Protein AF-A0A2P2DH91-F1 (afdb_monomer)

Sequence (161 aa):
MYGFAIIGISAGLGSIHFLGINTLDPIYRFFVGLSGCLGVPLLGLAFFHFSFRSISEKTFFLLITILFVLYLVFAYLVPLPIYSTVVGGIAMLIVLVSSIIRFPKHNQAAMMGIVGVVLFILAGLVIGTKGTSGPFLNVDIFHVLLAIANYCLGEGIRKLS

pLDDT: mean 92.26, std 5.79, range [67.0, 97.62]

Mean predicted aligned error: 3.88 Å

Organism: NCBI:txid1917822

Structure (mmCIF, N/CA/C/O backbone):
data_AF-A0A2P2DH91-F1
#
_entry.id   AF-A0A2P2DH91-F1
#
loop_
_atom_site.group_PDB
_atom_site.id
_atom_site.type_symbol
_atom_site.label_atom_id
_atom_site.label_alt_id
_atom_site.label_comp_id
_atom_site.label_asym_id
_atom_site.label_entity_id
_atom_site.label_seq_id
_atom_site.pdbx_PDB_ins_code
_atom_site.Cartn_x
_atom_site.Cartn_y
_atom_site.Cartn_z
_atom_site.occupancy
_atom_site.B_iso_or_equiv
_atom_site.auth_seq_id
_atom_site.auth_comp_id
_atom_site.auth_asym_id
_atom_site.auth_atom_id
_atom_site.pdbx_PDB_model_num
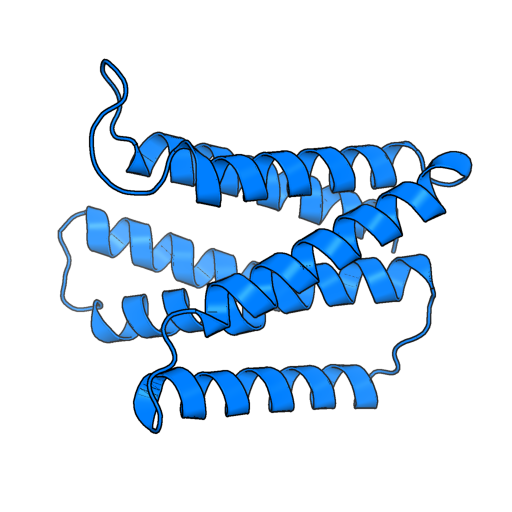ATOM 1 N N . MET A 1 1 ? -3.923 -10.734 4.393 1.00 81.75 1 MET A N 1
ATOM 2 C CA . MET A 1 1 ? -2.770 -11.506 3.873 1.00 81.75 1 MET A CA 1
ATOM 3 C C . MET A 1 1 ? -2.571 -11.318 2.368 1.00 81.75 1 MET A C 1
ATOM 5 O O . MET A 1 1 ? -1.461 -10.991 1.981 1.00 81.75 1 MET A O 1
ATOM 9 N N . TYR A 1 2 ? -3.616 -11.430 1.531 1.00 92.31 2 TYR A N 1
ATOM 10 C CA . TYR A 1 2 ? -3.504 -11.289 0.065 1.00 92.31 2 TYR A CA 1
ATOM 11 C C . TYR A 1 2 ? -2.780 -10.019 -0.416 1.00 92.31 2 TYR A C 1
ATOM 13 O O . TYR A 1 2 ? -1.867 -10.124 -1.227 1.00 92.31 2 TYR A O 1
ATOM 21 N N . GLY A 1 3 ? -3.120 -8.839 0.124 1.00 93.25 3 GLY A N 1
ATOM 22 C CA . GLY A 1 3 ? -2.455 -7.584 -0.255 1.00 93.25 3 GLY A CA 1
ATOM 23 C C . GLY A 1 3 ? -0.939 -7.609 -0.020 1.00 93.25 3 GLY A C 1
ATOM 24 O O . GLY A 1 3 ? -0.169 -7.340 -0.937 1.00 93.25 3 GLY A O 1
ATOM 25 N N . PHE A 1 4 ? -0.506 -8.038 1.171 1.00 94.00 4 PHE A N 1
ATOM 26 C CA . PHE A 1 4 ? 0.918 -8.188 1.497 1.00 94.00 4 PHE A CA 1
ATOM 27 C C . PHE A 1 4 ? 1.622 -9.247 0.648 1.00 94.00 4 PHE A C 1
ATOM 29 O O . PHE A 1 4 ? 2.776 -9.048 0.291 1.00 94.00 4 PHE A O 1
ATOM 36 N N . ALA A 1 5 ? 0.948 -10.345 0.297 1.00 96.06 5 ALA A N 1
ATOM 37 C CA . ALA A 1 5 ? 1.533 -11.369 -0.566 1.00 96.06 5 ALA A CA 1
ATOM 38 C C . ALA A 1 5 ? 1.835 -10.813 -1.967 1.00 96.06 5 ALA A C 1
ATOM 40 O O . ALA A 1 5 ? 2.937 -11.000 -2.472 1.00 96.06 5 ALA A O 1
ATOM 41 N N . ILE A 1 6 ? 0.899 -10.065 -2.563 1.00 96.12 6 ILE A N 1
ATOM 42 C CA . ILE A 1 6 ? 1.099 -9.417 -3.870 1.00 96.12 6 ILE A CA 1
ATOM 43 C C . ILE A 1 6 ? 2.266 -8.420 -3.805 1.00 96.12 6 ILE A C 1
ATOM 45 O O . ILE A 1 6 ? 3.147 -8.447 -4.664 1.00 96.12 6 ILE A O 1
ATOM 49 N N . ILE A 1 7 ? 2.297 -7.573 -2.769 1.00 95.44 7 ILE A N 1
ATOM 50 C CA . ILE A 1 7 ? 3.377 -6.599 -2.544 1.00 95.44 7 ILE A CA 1
ATOM 51 C C . ILE A 1 7 ? 4.724 -7.314 -2.368 1.00 95.44 7 ILE A C 1
ATOM 53 O O . ILE A 1 7 ? 5.711 -6.918 -2.982 1.00 95.44 7 ILE A O 1
ATOM 57 N N . GLY A 1 8 ? 4.768 -8.390 -1.580 1.00 95.12 8 GLY A N 1
ATOM 58 C CA . GLY A 1 8 ? 5.977 -9.173 -1.329 1.00 95.12 8 GLY A CA 1
ATOM 59 C C . GLY A 1 8 ? 6.515 -9.865 -2.581 1.00 95.12 8 GLY A C 1
ATOM 60 O O . GLY A 1 8 ? 7.715 -9.801 -2.839 1.00 95.12 8 GLY A O 1
ATOM 61 N N . ILE A 1 9 ? 5.641 -10.456 -3.404 1.00 96.25 9 ILE A N 1
ATOM 62 C CA . ILE A 1 9 ? 6.031 -11.035 -4.700 1.00 96.25 9 ILE A CA 1
ATOM 63 C C . ILE A 1 9 ? 6.591 -9.943 -5.617 1.00 96.25 9 ILE A C 1
ATOM 65 O O . ILE A 1 9 ? 7.657 -10.120 -6.204 1.00 96.25 9 ILE A O 1
ATOM 69 N N . SER A 1 10 ? 5.918 -8.791 -5.699 1.00 94.69 10 SER A N 1
ATOM 70 C CA . SER A 1 10 ? 6.396 -7.647 -6.480 1.00 94.69 10 SER A CA 1
ATOM 71 C C . SER A 1 10 ? 7.767 -7.157 -6.012 1.00 94.69 10 SER A C 1
ATOM 73 O O . SER A 1 10 ? 8.603 -6.830 -6.851 1.00 94.69 10 SER A O 1
ATOM 75 N N . ALA A 1 11 ? 8.005 -7.098 -4.700 1.00 92.56 11 ALA A N 1
ATOM 76 C CA . ALA A 1 11 ? 9.285 -6.688 -4.134 1.00 92.56 11 ALA A CA 1
ATOM 77 C C . ALA A 1 11 ? 10.390 -7.707 -4.447 1.00 92.56 11 ALA A C 1
ATOM 79 O O . ALA A 1 11 ? 11.463 -7.318 -4.896 1.00 92.56 11 ALA A O 1
ATOM 80 N N . GLY A 1 12 ? 10.113 -9.007 -4.296 1.00 94.06 12 GLY A N 1
ATOM 81 C CA . GLY A 1 12 ? 11.063 -10.070 -4.636 1.00 94.06 12 GLY A CA 1
ATOM 82 C C . GLY A 1 12 ? 11.453 -10.065 -6.117 1.00 94.06 12 GLY A C 1
ATOM 83 O O . GLY A 1 12 ? 12.636 -10.136 -6.444 1.00 94.06 12 GLY A O 1
ATOM 84 N N . LEU A 1 13 ? 10.476 -9.903 -7.015 1.00 94.62 13 LEU A N 1
ATOM 85 C CA . LEU A 1 13 ? 10.726 -9.741 -8.451 1.00 94.62 13 LEU A CA 1
ATOM 86 C C . LEU A 1 13 ? 11.498 -8.449 -8.758 1.00 94.62 13 LEU A C 1
ATOM 88 O O . LEU A 1 13 ? 12.370 -8.454 -9.622 1.00 94.62 13 LEU A O 1
ATOM 92 N N . GLY A 1 14 ? 11.221 -7.366 -8.026 1.00 90.44 14 GLY A N 1
ATOM 93 C CA . GLY A 1 14 ? 11.972 -6.114 -8.118 1.00 90.44 14 GLY A CA 1
ATOM 94 C C . GLY A 1 14 ? 13.447 -6.293 -7.773 1.00 90.44 14 GLY A C 1
ATOM 95 O O . GLY A 1 14 ? 14.298 -5.836 -8.529 1.00 90.44 14 GLY A O 1
ATOM 96 N N . SER A 1 15 ? 13.766 -7.025 -6.703 1.00 90.88 15 SER A N 1
ATOM 97 C CA . SER A 1 15 ? 15.156 -7.342 -6.357 1.00 90.88 15 SER A CA 1
ATOM 98 C C . SER A 1 15 ? 15.872 -8.092 -7.485 1.00 90.88 15 SER A C 1
ATOM 100 O O . SER A 1 15 ? 17.011 -7.770 -7.797 1.00 90.88 15 SER A O 1
ATOM 102 N N . ILE A 1 16 ? 15.205 -9.049 -8.142 1.00 92.94 16 ILE A N 1
ATOM 103 C CA . ILE A 1 16 ? 15.772 -9.789 -9.285 1.00 92.94 16 ILE A CA 1
ATOM 104 C C . ILE A 1 16 ? 16.019 -8.856 -10.483 1.00 92.94 16 ILE A C 1
ATOM 106 O O . ILE A 1 16 ? 17.091 -8.906 -11.086 1.00 92.94 16 ILE A O 1
ATOM 110 N N . HIS A 1 17 ? 15.061 -7.976 -10.791 1.00 90.00 17 HIS A N 1
ATOM 111 C CA . HIS A 1 17 ? 15.187 -6.976 -11.853 1.00 90.00 17 HIS A CA 1
ATOM 112 C C . HIS A 1 17 ? 16.377 -6.033 -11.605 1.00 90.00 17 HIS A C 1
ATOM 114 O O . HIS A 1 17 ? 17.226 -5.852 -12.475 1.00 90.00 17 HIS A O 1
ATOM 120 N N . PHE A 1 18 ? 16.501 -5.487 -10.390 1.00 85.81 18 PHE A N 1
ATOM 121 C CA . PHE A 1 18 ? 17.597 -4.578 -10.035 1.00 85.81 18 PHE A CA 1
ATOM 122 C C . PHE A 1 18 ? 18.963 -5.271 -9.891 1.00 85.81 18 PHE A C 1
ATOM 124 O O . PHE A 1 18 ? 19.987 -4.597 -9.964 1.00 85.81 18 PHE A O 1
ATOM 131 N N . LEU A 1 19 ? 19.006 -6.605 -9.774 1.00 88.69 19 LEU A N 1
ATOM 132 C CA . LEU A 1 19 ? 20.235 -7.401 -9.915 1.00 88.69 19 LEU A CA 1
ATOM 133 C C . LEU A 1 19 ? 20.686 -7.570 -11.382 1.00 88.69 19 LEU A C 1
ATOM 135 O O . LEU A 1 19 ? 21.740 -8.152 -11.630 1.00 88.69 19 LEU A O 1
ATOM 139 N N . GLY A 1 20 ? 19.912 -7.077 -12.356 1.00 90.31 20 GLY A N 1
ATOM 140 C CA . GLY A 1 20 ? 20.221 -7.145 -13.788 1.00 90.31 20 GLY A CA 1
ATOM 141 C C . GLY A 1 20 ? 19.687 -8.393 -14.498 1.00 90.31 20 GLY A C 1
ATOM 142 O O . GLY A 1 20 ? 19.983 -8.605 -15.676 1.00 90.31 20 GLY A O 1
ATOM 143 N N . ILE A 1 21 ? 18.891 -9.224 -13.816 1.00 91.81 21 ILE A N 1
ATOM 144 C CA . ILE A 1 21 ? 18.267 -10.414 -14.403 1.00 91.81 21 ILE A CA 1
ATOM 145 C C . ILE A 1 21 ? 16.917 -10.014 -15.010 1.00 91.81 21 ILE A C 1
ATOM 147 O O . ILE A 1 21 ? 15.877 -10.051 -14.355 1.00 91.81 21 ILE A O 1
ATOM 151 N N . ASN A 1 22 ? 16.933 -9.662 -16.295 1.00 92.62 22 ASN A N 1
ATOM 152 C CA . ASN A 1 22 ? 15.765 -9.086 -16.979 1.00 92.62 22 ASN A CA 1
ATOM 153 C C . ASN A 1 22 ? 14.825 -10.124 -17.626 1.00 92.62 22 ASN A C 1
ATOM 155 O O . ASN A 1 22 ? 13.846 -9.767 -18.279 1.00 92.62 22 ASN A O 1
ATOM 159 N N . THR A 1 23 ? 15.092 -11.427 -17.472 1.00 94.44 23 THR A N 1
ATOM 160 C CA . THR A 1 23 ? 14.254 -12.497 -18.054 1.00 94.44 23 THR A CA 1
ATOM 161 C C . THR A 1 23 ? 12.838 -12.528 -17.478 1.00 94.44 23 THR A C 1
ATOM 163 O O . THR A 1 23 ? 11.915 -12.996 -18.141 1.00 94.44 23 THR A O 1
ATOM 166 N N . LEU A 1 24 ? 12.650 -12.011 -16.259 1.00 93.75 24 LEU A N 1
ATOM 167 C CA . LEU A 1 24 ? 11.364 -11.969 -15.560 1.00 93.75 24 LEU A CA 1
ATOM 168 C C . LEU A 1 24 ? 10.667 -10.603 -15.652 1.00 93.75 24 LEU A C 1
ATOM 170 O O . LEU A 1 24 ? 9.625 -10.422 -15.025 1.00 93.75 24 LEU A O 1
ATOM 174 N N . ASP A 1 25 ? 11.181 -9.658 -16.444 1.00 92.94 25 ASP A N 1
ATOM 175 C CA . ASP A 1 25 ? 10.645 -8.294 -16.565 1.00 92.94 25 ASP A CA 1
ATOM 176 C C . ASP A 1 25 ? 9.135 -8.216 -16.845 1.00 92.94 25 ASP A C 1
ATOM 178 O O . ASP A 1 25 ? 8.458 -7.415 -16.193 1.00 92.94 25 ASP A O 1
ATOM 182 N N . PRO A 1 26 ? 8.556 -9.023 -17.758 1.00 94.56 26 PRO A N 1
ATOM 183 C CA . PRO A 1 26 ? 7.112 -8.999 -17.990 1.00 94.56 26 PRO A CA 1
ATOM 184 C C . PRO A 1 26 ? 6.312 -9.369 -16.735 1.00 94.56 26 PRO A C 1
ATOM 186 O O . PRO A 1 26 ? 5.310 -8.728 -16.417 1.00 94.56 26 PRO A O 1
ATOM 189 N N . ILE A 1 27 ? 6.789 -10.370 -15.989 1.00 95.38 27 ILE A N 1
ATOM 190 C CA . ILE A 1 27 ? 6.159 -10.851 -14.755 1.00 95.38 27 ILE A CA 1
ATOM 191 C C . ILE A 1 27 ? 6.336 -9.808 -13.649 1.00 95.38 27 ILE A C 1
ATOM 193 O O . ILE A 1 27 ? 5.376 -9.458 -12.966 1.00 95.38 27 ILE A O 1
ATOM 197 N N . TYR A 1 28 ? 7.540 -9.252 -13.512 1.00 94.06 28 TYR A N 1
ATOM 198 C CA . TYR A 1 28 ? 7.838 -8.156 -12.596 1.00 94.06 28 TYR A CA 1
ATOM 199 C C . TYR A 1 28 ? 6.899 -6.964 -12.821 1.00 94.06 28 TYR A C 1
ATOM 201 O O . TYR A 1 28 ? 6.225 -6.533 -11.887 1.00 94.06 28 TYR A O 1
ATOM 209 N N . ARG A 1 29 ? 6.778 -6.470 -14.060 1.00 92.81 29 ARG A N 1
ATOM 210 C CA . ARG A 1 29 ? 5.916 -5.324 -14.399 1.00 92.81 29 ARG A CA 1
ATOM 211 C C . ARG A 1 29 ? 4.440 -5.603 -14.126 1.00 92.81 29 ARG A C 1
ATOM 213 O O . ARG A 1 29 ? 3.740 -4.713 -13.641 1.00 92.81 29 ARG A O 1
ATOM 220 N N . PHE A 1 30 ? 3.982 -6.828 -14.384 1.00 94.88 30 PHE A N 1
ATOM 221 C CA . PHE A 1 30 ? 2.635 -7.260 -14.018 1.00 94.88 30 PHE A CA 1
ATOM 222 C C . PHE A 1 30 ? 2.416 -7.170 -12.502 1.00 94.88 30 PHE A C 1
ATOM 224 O O . PHE A 1 30 ? 1.474 -6.521 -12.053 1.00 94.88 30 PHE A O 1
ATOM 231 N N . PHE A 1 31 ? 3.316 -7.739 -11.695 1.00 96.06 31 PHE A N 1
ATOM 232 C CA . PHE A 1 31 ? 3.188 -7.710 -10.235 1.00 96.06 31 PHE A CA 1
ATOM 233 C C . PHE A 1 31 ? 3.365 -6.316 -9.629 1.00 96.06 31 PHE A C 1
ATOM 235 O O . PHE A 1 31 ? 2.699 -6.014 -8.642 1.00 96.06 31 PHE A O 1
ATOM 242 N N . VAL A 1 32 ? 4.174 -5.442 -10.231 1.00 93.25 32 VAL A N 1
ATOM 243 C CA . VAL A 1 32 ? 4.255 -4.025 -9.840 1.00 93.25 32 VAL A CA 1
ATOM 244 C C . VAL A 1 32 ? 2.907 -3.335 -10.041 1.00 93.25 32 VAL A C 1
ATOM 246 O O . VAL A 1 32 ? 2.402 -2.683 -9.124 1.00 93.25 32 VAL A O 1
ATOM 249 N N . GLY A 1 33 ? 2.288 -3.518 -11.211 1.00 93.75 33 GLY A N 1
ATOM 250 C CA . GLY A 1 33 ? 0.956 -2.984 -11.496 1.00 93.75 33 GLY A CA 1
ATOM 251 C C . GLY A 1 33 ? -0.109 -3.552 -10.556 1.00 93.75 33 GLY A C 1
ATOM 252 O O . GLY A 1 33 ? -0.881 -2.796 -9.965 1.00 93.75 33 GLY A O 1
ATOM 253 N N . LEU A 1 34 ? -0.095 -4.870 -10.350 1.00 95.88 34 LEU A N 1
ATOM 254 C CA . LEU A 1 34 ? -1.011 -5.576 -9.457 1.00 95.88 34 LEU A CA 1
ATOM 255 C C . LEU A 1 34 ? -0.847 -5.132 -7.994 1.00 95.88 34 LEU A C 1
ATOM 257 O O . LEU A 1 34 ? -1.831 -4.932 -7.288 1.00 95.88 34 LEU A O 1
ATOM 261 N N . SER A 1 35 ? 0.384 -4.923 -7.532 1.00 95.62 35 SER A N 1
ATOM 262 C CA . SER A 1 35 ? 0.687 -4.407 -6.195 1.00 95.62 35 SER A CA 1
ATOM 263 C C . SER A 1 35 ? 0.095 -3.012 -5.988 1.00 95.62 35 SER A C 1
ATOM 265 O O . SER A 1 35 ? -0.632 -2.790 -5.018 1.00 95.62 35 SER A O 1
ATOM 267 N N . GLY A 1 36 ? 0.307 -2.097 -6.940 1.00 93.50 36 GLY A N 1
ATOM 268 C CA . GLY A 1 36 ? -0.232 -0.737 -6.865 1.00 93.50 36 GLY A CA 1
ATOM 269 C C . GLY A 1 36 ? -1.759 -0.663 -6.987 1.00 93.50 36 GLY A C 1
ATOM 270 O O . GLY A 1 36 ? -2.389 0.121 -6.283 1.00 93.50 36 GLY A O 1
ATOM 271 N N . CYS A 1 37 ? -2.363 -1.483 -7.850 1.00 95.56 37 CYS A N 1
ATOM 272 C CA . CYS A 1 37 ? -3.794 -1.394 -8.171 1.00 95.56 37 CYS A CA 1
ATOM 273 C C . CYS A 1 37 ? -4.690 -2.311 -7.330 1.00 95.56 37 CYS A C 1
ATOM 275 O O . CYS A 1 37 ? -5.893 -2.080 -7.245 1.00 95.56 37 CYS A O 1
ATOM 277 N N . LEU A 1 38 ? -4.126 -3.356 -6.723 1.00 96.38 38 LEU A N 1
ATOM 278 C CA . LEU A 1 38 ? -4.866 -4.340 -5.934 1.00 96.38 38 LEU A CA 1
ATOM 279 C C . LEU A 1 38 ? -4.236 -4.539 -4.553 1.00 96.38 38 LEU A C 1
ATOM 281 O O . LEU A 1 38 ? -4.938 -4.458 -3.549 1.00 96.38 38 LEU A O 1
ATOM 285 N N . GLY A 1 39 ? -2.918 -4.743 -4.478 1.00 96.62 39 GLY A N 1
ATOM 286 C CA . GLY A 1 39 ? -2.210 -4.980 -3.216 1.00 96.62 39 GLY A CA 1
ATOM 287 C C . GLY A 1 39 ? -2.443 -3.875 -2.182 1.00 96.62 39 GLY A C 1
ATOM 288 O O . GLY A 1 39 ? -2.912 -4.147 -1.075 1.00 96.62 39 GLY A O 1
ATOM 289 N N . VAL A 1 40 ? -2.183 -2.626 -2.571 1.00 95.94 40 VAL A N 1
ATOM 290 C CA . VAL A 1 40 ? -2.334 -1.440 -1.718 1.00 95.94 40 VAL A CA 1
ATOM 291 C C . VAL A 1 40 ? -3.803 -1.165 -1.348 1.00 95.94 40 VAL A C 1
ATOM 293 O O . VAL A 1 40 ? -4.087 -1.038 -0.152 1.00 95.94 40 VAL A O 1
ATOM 296 N N . PRO A 1 41 ? -4.772 -1.150 -2.288 1.00 97.12 41 PRO A N 1
ATOM 297 C CA . PRO A 1 41 ? -6.195 -1.062 -1.949 1.00 97.12 41 PRO A CA 1
ATOM 298 C C . PRO A 1 41 ? -6.692 -2.118 -0.964 1.00 97.12 41 PRO A C 1
ATOM 300 O O . PRO A 1 41 ? -7.491 -1.798 -0.083 1.00 97.12 41 PRO A O 1
ATOM 303 N N . LEU A 1 42 ? -6.187 -3.353 -1.039 1.00 97.06 42 LEU A N 1
ATOM 304 C CA . LEU A 1 42 ? -6.548 -4.396 -0.078 1.00 97.06 42 LEU A CA 1
ATOM 305 C C . LEU A 1 42 ? -6.045 -4.110 1.341 1.00 97.06 42 LEU A C 1
ATOM 307 O O . LEU A 1 42 ? -6.684 -4.554 2.296 1.00 97.06 42 LEU A O 1
ATOM 311 N N . LEU A 1 43 ? -4.954 -3.355 1.509 1.00 96.88 43 LEU A N 1
ATOM 312 C CA . LEU A 1 43 ? -4.531 -2.884 2.832 1.00 96.88 43 LEU A CA 1
ATOM 313 C C . LEU A 1 43 ? -5.536 -1.874 3.397 1.00 96.88 43 LEU A C 1
ATOM 315 O O . LEU A 1 43 ? -5.961 -2.013 4.544 1.00 96.88 43 LEU A O 1
ATOM 319 N N . GLY A 1 44 ? -5.978 -0.911 2.581 1.00 96.56 44 GLY A N 1
ATOM 320 C CA . GLY A 1 44 ? -7.036 0.031 2.962 1.00 96.56 44 GLY A CA 1
ATOM 321 C C . GLY A 1 44 ? -8.333 -0.684 3.336 1.00 96.56 44 GLY A C 1
ATOM 322 O O . GLY A 1 44 ? -8.923 -0.408 4.381 1.00 96.56 44 GLY A O 1
ATOM 323 N N . LEU A 1 45 ? -8.726 -1.678 2.538 1.00 96.38 45 LEU A N 1
ATOM 324 C CA . LEU A 1 45 ? -9.911 -2.487 2.799 1.00 96.38 45 LEU A CA 1
ATOM 325 C C . LEU A 1 45 ? -9.810 -3.278 4.109 1.00 96.38 45 LEU A C 1
ATOM 327 O O . LEU A 1 45 ? -10.793 -3.378 4.840 1.00 96.38 45 LEU A O 1
ATOM 331 N N . ALA A 1 46 ? -8.626 -3.811 4.426 1.00 95.62 46 ALA A N 1
ATOM 332 C CA . ALA A 1 46 ? -8.382 -4.504 5.685 1.00 95.62 46 ALA A CA 1
ATOM 333 C C . ALA A 1 46 ? -8.543 -3.561 6.886 1.00 95.62 46 ALA A C 1
ATOM 335 O O . ALA A 1 46 ? -9.279 -3.889 7.814 1.00 95.62 46 ALA A O 1
ATOM 336 N N . PHE A 1 47 ? -7.929 -2.373 6.853 1.00 95.75 47 PHE A N 1
ATOM 337 C CA . PHE A 1 47 ? -8.105 -1.368 7.910 1.00 95.75 47 PHE A CA 1
ATOM 338 C C . PHE A 1 47 ? -9.573 -0.965 8.079 1.00 95.75 47 PHE A C 1
ATOM 340 O O . PHE A 1 47 ? -10.069 -0.920 9.204 1.00 95.75 47 PHE A O 1
ATOM 347 N N . PHE A 1 48 ? -10.293 -0.746 6.977 1.00 95.75 48 PHE A N 1
ATOM 348 C CA . PHE A 1 48 ? -11.720 -0.440 7.027 1.00 95.75 48 PHE A CA 1
ATOM 349 C C . PHE A 1 48 ? -12.531 -1.581 7.654 1.00 95.75 48 PHE A C 1
ATOM 351 O O . PHE A 1 48 ? -13.314 -1.361 8.580 1.00 95.75 48 PHE A O 1
ATOM 358 N N . HIS A 1 49 ? -12.327 -2.817 7.189 1.00 95.06 49 HIS A N 1
ATOM 359 C CA . HIS A 1 49 ? -13.036 -3.977 7.719 1.00 95.06 49 HIS A CA 1
ATOM 360 C C . HIS A 1 49 ? -12.776 -4.161 9.215 1.00 95.06 49 HIS A C 1
ATOM 362 O O . HIS A 1 49 ? -13.729 -4.334 9.965 1.00 95.06 49 HIS A O 1
ATOM 368 N N . PHE A 1 50 ? -11.529 -4.102 9.682 1.00 93.00 50 PHE A N 1
ATOM 369 C CA . PHE A 1 50 ? -11.245 -4.335 11.100 1.00 93.00 50 PHE A CA 1
ATOM 370 C C . PHE A 1 50 ? -11.659 -3.164 12.002 1.00 93.00 50 PHE A C 1
ATOM 372 O O . PHE A 1 50 ? -12.019 -3.389 13.158 1.00 93.00 50 PHE A O 1
ATOM 379 N N . SER A 1 51 ? -11.723 -1.936 11.479 1.00 91.75 51 SER A N 1
ATOM 380 C CA . SER A 1 51 ? -12.247 -0.791 12.232 1.00 91.75 51 SER A CA 1
ATOM 381 C C . SER A 1 51 ? -13.773 -0.799 12.380 1.00 91.75 51 SER A C 1
ATOM 383 O O . SER A 1 51 ? -14.271 -0.403 13.440 1.00 91.75 51 SER A O 1
ATOM 385 N N . PHE A 1 52 ? -14.513 -1.255 11.360 1.00 91.00 52 PHE A N 1
ATOM 386 C CA . PHE A 1 52 ? -15.982 -1.147 11.301 1.00 91.00 52 PHE A CA 1
ATOM 387 C C . PHE A 1 52 ? -16.744 -2.481 11.251 1.00 91.00 52 PHE A C 1
ATOM 389 O O . PHE A 1 52 ? -17.967 -2.471 11.332 1.00 91.00 52 PHE A O 1
ATOM 396 N N . ARG A 1 53 ? -16.059 -3.622 11.100 1.00 88.00 53 ARG A N 1
ATOM 397 C CA . ARG A 1 53 ? -16.630 -4.981 10.940 1.00 88.00 53 ARG A CA 1
ATOM 398 C C . ARG A 1 53 ? -17.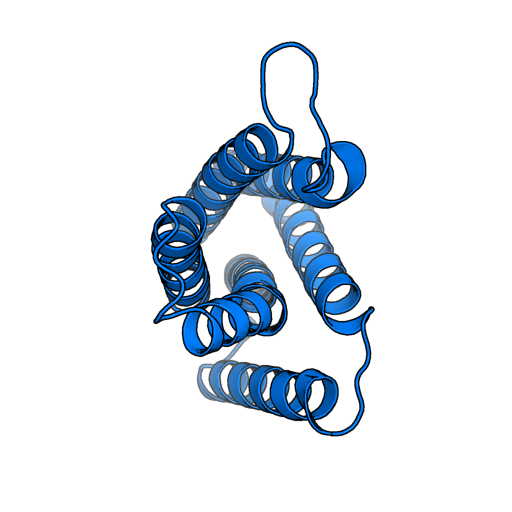728 -5.057 9.862 1.00 88.00 53 ARG A C 1
ATOM 400 O O . ARG A 1 53 ? -18.719 -5.756 10.018 1.00 88.00 53 ARG A O 1
ATOM 407 N N . SER A 1 54 ? -17.546 -4.319 8.764 1.00 86.19 54 SER A N 1
ATOM 408 C CA . SER A 1 54 ? -18.619 -4.023 7.795 1.00 86.19 54 SER A CA 1
ATOM 409 C C . SER A 1 54 ? -18.623 -4.918 6.542 1.00 86.19 54 SER A C 1
ATOM 411 O O . SER A 1 54 ? -19.634 -5.046 5.856 1.00 86.19 54 SER A O 1
ATOM 413 N N . ILE A 1 55 ? -17.502 -5.572 6.223 1.00 91.50 55 ILE A N 1
ATOM 414 C CA . ILE A 1 55 ? -17.344 -6.279 4.938 1.00 91.50 55 ILE A CA 1
ATOM 415 C C . ILE A 1 55 ? -17.565 -7.782 5.106 1.00 91.50 55 ILE A C 1
ATOM 417 O O . ILE A 1 55 ? -16.843 -8.426 5.862 1.00 91.50 55 ILE A O 1
ATOM 421 N N . SER A 1 56 ? -18.523 -8.334 4.358 1.00 94.31 56 SER A N 1
ATOM 422 C CA . SER A 1 56 ? -18.726 -9.783 4.241 1.00 94.31 56 SER A CA 1
ATOM 423 C C . SER A 1 56 ? -17.688 -10.435 3.322 1.00 94.31 56 SER A C 1
ATOM 425 O O . SER A 1 56 ? -17.128 -9.779 2.444 1.00 94.31 56 SER A O 1
ATOM 427 N N . GLU A 1 57 ? -17.486 -11.745 3.449 1.00 92.19 57 GLU A N 1
ATOM 428 C CA . GLU A 1 57 ? -16.586 -12.511 2.576 1.00 92.19 57 GLU A CA 1
ATOM 429 C C . GLU A 1 57 ? -16.956 -12.386 1.086 1.00 92.19 57 GLU A C 1
ATOM 431 O O . GLU A 1 57 ? -16.094 -12.146 0.242 1.00 92.19 57 GLU A O 1
ATOM 436 N N . LYS A 1 58 ? -18.254 -12.443 0.757 1.00 95.25 58 LYS A N 1
ATOM 437 C CA . LYS A 1 58 ? -18.736 -12.266 -0.624 1.00 95.25 58 LYS A CA 1
ATOM 438 C C . LYS A 1 58 ? -18.385 -10.881 -1.167 1.00 95.25 58 LYS A C 1
ATOM 440 O O . LYS A 1 58 ? -17.908 -10.759 -2.292 1.00 95.25 58 LYS A O 1
ATOM 445 N N . THR A 1 59 ? -18.594 -9.840 -0.361 1.00 95.19 59 THR A N 1
ATOM 446 C CA . THR A 1 59 ? -18.243 -8.460 -0.724 1.00 95.19 59 THR A CA 1
ATOM 447 C C . THR A 1 59 ? -16.732 -8.300 -0.881 1.00 95.19 59 THR A C 1
ATOM 449 O O . THR A 1 59 ? -16.285 -7.618 -1.796 1.00 95.19 59 THR A O 1
ATOM 452 N N . PHE A 1 60 ? -15.938 -8.950 -0.028 1.00 94.56 60 PHE A N 1
ATOM 453 C CA . PHE A 1 60 ? -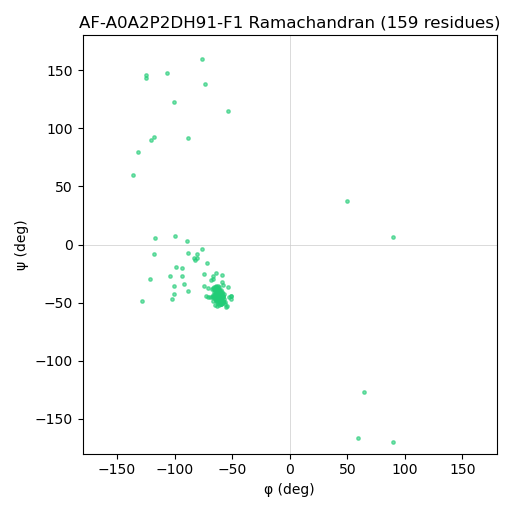14.481 -8.928 -0.108 1.00 94.56 60 PHE A CA 1
ATOM 454 C C . PHE A 1 60 ? -13.971 -9.503 -1.436 1.00 94.56 60 PHE A C 1
ATOM 456 O O . PHE A 1 60 ? -13.202 -8.839 -2.133 1.00 94.56 60 PHE A O 1
ATOM 463 N N . PHE A 1 61 ? -14.446 -10.687 -1.832 1.00 95.88 61 PHE A N 1
ATOM 464 C CA . PHE A 1 61 ? -14.071 -11.279 -3.118 1.00 95.88 61 PHE A CA 1
ATOM 465 C C . PHE A 1 61 ? -14.584 -10.470 -4.309 1.00 95.88 61 PHE A C 1
ATOM 467 O O . PHE A 1 61 ? -13.839 -10.275 -5.264 1.00 95.88 61 PHE A O 1
ATOM 474 N N . LEU A 1 62 ? -15.801 -9.921 -4.230 1.00 96.31 62 LEU A N 1
ATOM 475 C CA . LEU A 1 62 ? -16.325 -9.030 -5.265 1.00 96.31 62 LEU A CA 1
ATOM 476 C C . LEU A 1 62 ? -15.420 -7.804 -5.468 1.00 96.31 62 LEU A C 1
ATOM 478 O O . LEU A 1 62 ? -15.107 -7.455 -6.603 1.00 96.31 62 LEU A O 1
ATOM 482 N N . LEU A 1 63 ? -14.961 -7.175 -4.382 1.00 95.94 63 LEU A N 1
ATOM 483 C CA . LEU A 1 63 ? -14.051 -6.029 -4.453 1.00 95.94 63 LEU A CA 1
ATOM 484 C C . LEU A 1 63 ? -12.690 -6.408 -5.046 1.00 95.94 63 LEU A C 1
ATOM 486 O O . LEU A 1 63 ? -12.168 -5.653 -5.865 1.00 95.94 63 LEU A O 1
ATOM 490 N N . ILE A 1 64 ? -12.141 -7.579 -4.698 1.00 96.38 64 ILE A N 1
ATOM 491 C CA . ILE A 1 64 ? -10.927 -8.108 -5.341 1.00 96.38 64 ILE A CA 1
ATOM 492 C C . ILE A 1 64 ? -11.141 -8.246 -6.848 1.00 96.38 64 ILE A C 1
ATOM 494 O O . ILE A 1 64 ? -10.317 -7.770 -7.626 1.00 96.38 64 ILE A O 1
ATOM 498 N N . THR A 1 65 ? -12.244 -8.872 -7.265 1.00 97.00 65 THR A N 1
ATOM 499 C CA . THR A 1 65 ? -12.556 -9.078 -8.682 1.00 97.00 65 THR A CA 1
ATOM 500 C C . THR A 1 65 ? -12.693 -7.751 -9.420 1.00 97.00 65 THR A C 1
ATOM 502 O O . THR A 1 65 ? -12.103 -7.595 -10.485 1.00 97.00 65 THR A O 1
ATOM 505 N N . ILE A 1 66 ? -13.409 -6.776 -8.851 1.00 97.19 66 ILE A N 1
ATOM 506 C CA . ILE A 1 66 ? -13.571 -5.445 -9.451 1.00 97.19 66 ILE A CA 1
ATOM 507 C C . ILE A 1 66 ? -12.211 -4.765 -9.626 1.00 97.19 66 ILE A C 1
ATOM 509 O O . ILE A 1 66 ? -11.888 -4.326 -10.726 1.00 97.19 66 ILE A O 1
ATOM 513 N N . LEU A 1 67 ? -11.395 -4.704 -8.571 1.00 96.56 67 LEU A N 1
ATOM 514 C CA . LEU A 1 67 ? -10.071 -4.078 -8.625 1.00 96.56 67 LEU A CA 1
ATOM 515 C C . LEU A 1 67 ? -9.146 -4.775 -9.633 1.00 96.56 67 LEU A C 1
ATOM 517 O O . LEU A 1 67 ? -8.420 -4.109 -10.368 1.00 96.56 67 LEU A O 1
ATOM 521 N N . PHE A 1 68 ? -9.203 -6.105 -9.715 1.00 96.81 68 PHE A N 1
ATOM 522 C CA . PHE A 1 68 ? -8.426 -6.873 -10.683 1.00 96.81 68 PHE A CA 1
ATOM 523 C C . PHE A 1 68 ? -8.861 -6.599 -12.128 1.00 96.81 68 PHE A C 1
ATOM 525 O O . PHE A 1 68 ? -8.019 -6.336 -12.983 1.00 96.81 68 PHE A O 1
ATOM 532 N N . VAL A 1 69 ? -10.168 -6.597 -12.406 1.00 97.25 69 VAL A N 1
ATOM 533 C CA . VAL A 1 69 ? -10.701 -6.283 -13.741 1.00 97.25 69 VAL A CA 1
ATOM 534 C C . VAL A 1 69 ? -10.356 -4.850 -14.141 1.00 97.25 69 VAL A C 1
ATOM 536 O O . VAL A 1 69 ? -9.891 -4.630 -15.256 1.00 97.25 69 VAL A O 1
ATOM 539 N N . LEU A 1 70 ? -10.522 -3.880 -13.237 1.00 96.00 70 LEU A N 1
ATOM 540 C CA . LEU A 1 70 ? -10.156 -2.486 -13.500 1.00 96.00 70 LEU A CA 1
ATOM 541 C C . LEU A 1 70 ? -8.658 -2.331 -13.778 1.00 96.00 70 LEU A C 1
ATOM 543 O O . LEU A 1 70 ? -8.295 -1.595 -14.691 1.00 96.00 70 LEU A O 1
ATOM 547 N N . TYR A 1 71 ? -7.797 -3.056 -13.057 1.00 95.19 71 TYR A N 1
ATOM 548 C CA . TYR A 1 71 ? -6.372 -3.114 -13.375 1.00 95.19 71 TYR A CA 1
ATOM 549 C C . TYR A 1 71 ? -6.138 -3.617 -14.803 1.00 95.19 71 TYR A C 1
ATOM 551 O O . TYR A 1 71 ? -5.434 -2.955 -15.558 1.00 95.19 71 TYR A O 1
ATOM 559 N N . LEU A 1 72 ? -6.756 -4.731 -15.211 1.00 95.31 72 LEU A N 1
ATOM 560 C CA . LEU A 1 72 ? -6.583 -5.256 -16.568 1.00 95.31 72 LEU A CA 1
ATOM 561 C C . LEU A 1 72 ? -7.055 -4.258 -17.638 1.00 95.31 72 LEU A C 1
ATOM 563 O O . LEU A 1 72 ? -6.357 -4.031 -18.626 1.00 95.31 72 LEU A O 1
ATOM 567 N N . VAL A 1 73 ? -8.206 -3.617 -17.425 1.00 96.00 73 VAL A N 1
ATOM 568 C CA . VAL A 1 73 ? -8.746 -2.613 -18.351 1.00 96.00 73 VAL A CA 1
ATOM 569 C C . VAL A 1 73 ? -7.810 -1.410 -18.451 1.00 96.00 73 VAL A C 1
ATOM 571 O O . VAL A 1 73 ? -7.403 -1.049 -19.555 1.00 96.00 73 VAL A O 1
ATOM 574 N N . PHE A 1 74 ? -7.429 -0.809 -17.323 1.00 94.56 74 PHE A N 1
ATOM 575 C CA . PHE A 1 74 ? -6.639 0.423 -17.313 1.00 94.56 74 PHE A CA 1
ATOM 576 C C . PHE A 1 74 ? -5.139 0.221 -17.525 1.00 94.56 74 PHE A C 1
ATOM 578 O O . PHE A 1 74 ? -4.432 1.200 -17.753 1.00 94.56 74 PHE A O 1
ATOM 585 N N . ALA A 1 75 ? -4.638 -1.013 -17.465 1.00 90.12 75 ALA A N 1
ATOM 586 C CA . ALA A 1 75 ? -3.256 -1.329 -17.810 1.00 90.12 75 ALA A CA 1
ATOM 587 C C . ALA A 1 75 ? -3.091 -1.734 -19.282 1.00 90.12 75 ALA A C 1
ATOM 589 O O . ALA A 1 75 ? -2.059 -1.413 -19.867 1.00 90.12 75 ALA A O 1
ATOM 590 N N . TYR A 1 76 ? -4.079 -2.414 -19.883 1.00 91.44 76 TYR A N 1
ATOM 591 C CA . TYR A 1 76 ? -3.907 -3.045 -21.201 1.00 91.44 76 TYR A CA 1
ATOM 592 C C . TYR A 1 76 ? -4.869 -2.564 -22.292 1.00 91.44 76 TYR A C 1
ATOM 594 O O . TYR A 1 76 ? -4.491 -2.586 -23.459 1.00 91.44 76 TYR A O 1
ATOM 602 N N . LEU A 1 77 ? -6.092 -2.143 -21.953 1.00 94.12 77 LEU A N 1
ATOM 603 C CA . LEU A 1 77 ? -7.108 -1.770 -22.951 1.00 94.12 77 LEU A CA 1
ATOM 604 C C . LEU A 1 77 ? -7.247 -0.255 -23.106 1.00 94.12 77 LEU A C 1
ATOM 606 O O . LEU A 1 77 ? -7.262 0.256 -24.222 1.00 94.12 77 LEU A O 1
ATOM 610 N N . VAL A 1 78 ? -7.338 0.464 -21.986 1.00 94.56 78 VAL A N 1
ATOM 611 C CA . VAL A 1 78 ? -7.480 1.925 -21.939 1.00 94.56 78 VAL A CA 1
ATOM 612 C C . VAL A 1 78 ? -6.462 2.475 -20.937 1.00 94.56 78 VAL A C 1
ATOM 614 O O . VAL A 1 78 ? -6.822 2.722 -19.786 1.00 94.56 78 VAL A O 1
ATOM 617 N N . PRO A 1 79 ? -5.180 2.620 -21.331 1.00 91.25 79 PRO A N 1
ATOM 618 C CA . PRO A 1 79 ? -4.113 3.022 -20.422 1.00 91.25 79 PRO A CA 1
ATOM 619 C C . PRO A 1 79 ? -4.441 4.315 -19.671 1.00 91.25 79 PRO A C 1
ATOM 621 O O . PRO A 1 79 ? -4.535 5.384 -20.273 1.00 91.25 79 PRO A O 1
ATOM 624 N N . LEU A 1 80 ? -4.587 4.219 -18.348 1.00 91.75 80 LEU A N 1
ATOM 625 C CA . LEU A 1 80 ? -4.855 5.361 -17.473 1.00 91.75 80 LEU A CA 1
ATOM 626 C C . LEU A 1 80 ? -3.727 5.486 -16.435 1.00 91.75 80 LEU A C 1
ATOM 628 O O . LEU A 1 8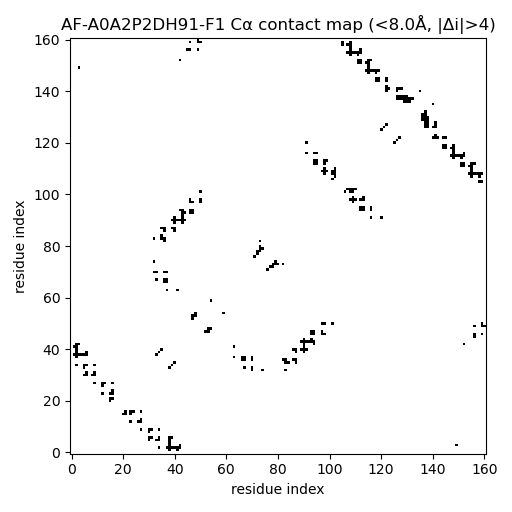0 ? -3.831 4.917 -15.347 1.00 91.75 80 LEU A O 1
ATOM 632 N N . PRO A 1 81 ? -2.645 6.236 -16.733 1.00 85.62 81 PRO A N 1
ATOM 633 C CA . PRO A 1 81 ? -1.432 6.257 -15.907 1.00 85.62 81 PRO A CA 1
ATOM 634 C C . PRO A 1 81 ? -1.647 6.687 -14.451 1.00 85.62 81 PRO A C 1
ATOM 636 O O . PRO A 1 81 ? -0.886 6.290 -13.576 1.00 85.62 81 PRO A O 1
ATOM 639 N N . ILE A 1 82 ? -2.685 7.485 -14.183 1.00 90.31 82 ILE A N 1
ATOM 640 C CA . ILE A 1 82 ? -2.999 7.988 -12.839 1.00 90.31 82 ILE A CA 1
ATOM 641 C C . ILE A 1 82 ? -3.793 6.988 -11.984 1.00 90.31 82 ILE A C 1
ATOM 643 O O . ILE A 1 82 ? -3.930 7.187 -10.779 1.00 90.31 82 ILE A O 1
ATOM 647 N N . TYR A 1 83 ? -4.317 5.909 -12.576 1.00 92.31 83 TYR A N 1
ATOM 648 C CA . TYR A 1 83 ? -5.227 4.982 -11.900 1.00 92.31 83 TYR A CA 1
ATOM 649 C C . TYR A 1 83 ? -4.633 4.403 -10.609 1.00 92.31 83 TYR A C 1
ATOM 651 O O . TYR A 1 83 ? -5.260 4.511 -9.555 1.00 92.31 83 TYR A O 1
ATOM 659 N N . SER A 1 84 ? -3.410 3.861 -10.669 1.00 90.56 84 SER A N 1
ATOM 660 C CA . SER A 1 84 ? -2.720 3.267 -9.513 1.00 90.56 84 SER A CA 1
ATOM 661 C C . SER A 1 84 ? -2.496 4.283 -8.387 1.00 90.56 84 SER A C 1
ATOM 663 O O . SER A 1 84 ? -2.702 3.970 -7.215 1.00 90.56 84 SER A O 1
ATOM 665 N N . THR A 1 85 ? -2.144 5.522 -8.738 1.00 91.50 85 THR A N 1
ATOM 666 C CA . THR A 1 85 ? -1.983 6.626 -7.787 1.00 91.50 85 THR A CA 1
ATOM 667 C C . THR A 1 85 ? -3.305 6.982 -7.115 1.00 91.50 85 THR A C 1
ATOM 669 O O . THR A 1 85 ? -3.333 7.147 -5.898 1.00 91.50 85 THR A O 1
ATOM 672 N N . VAL A 1 86 ? -4.408 7.061 -7.870 1.00 93.62 86 VAL A N 1
ATOM 673 C CA . VAL A 1 86 ? -5.731 7.380 -7.308 1.00 93.62 86 VAL A CA 1
ATOM 674 C C . VAL A 1 86 ? -6.196 6.287 -6.352 1.00 93.62 86 VAL A C 1
ATOM 676 O O . VAL A 1 86 ? -6.536 6.588 -5.208 1.00 93.62 86 VAL A O 1
ATOM 679 N N . VAL A 1 87 ? -6.185 5.018 -6.773 1.00 95.12 87 VAL A N 1
ATOM 680 C CA . VAL A 1 87 ? -6.664 3.926 -5.908 1.00 95.12 87 VAL A CA 1
ATOM 681 C C . VAL A 1 87 ? -5.761 3.720 -4.695 1.00 95.12 87 VAL A C 1
ATOM 683 O O . VAL A 1 87 ? -6.266 3.499 -3.595 1.00 95.12 87 VAL A O 1
ATOM 686 N N . GLY A 1 88 ? -4.442 3.870 -4.856 1.00 94.44 88 GLY A N 1
ATOM 687 C CA . GLY A 1 88 ? -3.488 3.847 -3.749 1.00 94.44 88 GLY A CA 1
ATOM 688 C C . GLY A 1 88 ? -3.700 5.005 -2.770 1.00 94.44 88 GLY A C 1
ATOM 689 O O . GLY A 1 88 ? -3.714 4.791 -1.560 1.00 94.44 88 GLY A O 1
ATOM 690 N N . GLY A 1 89 ? -3.944 6.217 -3.276 1.00 94.38 89 GLY A N 1
ATOM 691 C CA . GLY A 1 89 ? -4.255 7.393 -2.462 1.00 94.38 89 GLY A CA 1
ATOM 692 C C . GLY A 1 89 ? -5.547 7.224 -1.661 1.00 94.38 89 GLY A C 1
ATOM 693 O O . GLY A 1 89 ? -5.551 7.446 -0.451 1.00 94.38 89 GLY A O 1
ATOM 694 N N . ILE A 1 90 ? -6.620 6.743 -2.300 1.00 96.50 90 ILE A N 1
ATOM 695 C CA . ILE A 1 90 ? -7.883 6.413 -1.621 1.00 96.50 90 ILE A CA 1
ATOM 696 C C . ILE A 1 90 ? -7.643 5.366 -0.528 1.00 96.50 90 ILE A C 1
ATOM 698 O O . ILE A 1 90 ? -8.120 5.529 0.593 1.00 96.50 90 ILE A O 1
ATOM 702 N N . ALA A 1 91 ? -6.868 4.318 -0.816 1.00 96.88 91 ALA A N 1
ATOM 703 C CA . ALA A 1 91 ? -6.546 3.287 0.164 1.00 96.88 91 ALA A CA 1
ATOM 704 C C . ALA A 1 91 ? -5.825 3.862 1.391 1.00 96.88 91 ALA A C 1
ATOM 706 O O . ALA A 1 91 ? -6.216 3.577 2.521 1.00 96.88 91 ALA A O 1
ATOM 707 N N . MET A 1 92 ? -4.815 4.708 1.181 1.00 96.94 92 MET A N 1
ATOM 708 C CA . MET A 1 92 ? -4.074 5.351 2.268 1.00 96.94 92 MET A CA 1
ATOM 709 C C . MET A 1 92 ? -4.942 6.317 3.081 1.00 96.94 92 MET A C 1
ATOM 711 O O . MET A 1 92 ? -4.831 6.349 4.306 1.00 96.94 92 MET A O 1
ATOM 715 N N . LEU A 1 93 ? -5.863 7.042 2.439 1.00 97.00 93 LEU A N 1
ATOM 716 C CA . LEU A 1 93 ? -6.858 7.858 3.141 1.00 97.00 93 LEU A CA 1
ATOM 717 C C . LEU A 1 93 ? -7.777 7.001 4.016 1.00 97.00 93 LEU A C 1
ATOM 719 O O . LEU A 1 93 ? -8.024 7.350 5.170 1.00 97.00 93 LEU A O 1
ATOM 723 N N . ILE A 1 94 ? -8.239 5.855 3.509 1.00 97.25 94 ILE A N 1
ATOM 724 C CA . ILE A 1 94 ? -9.049 4.909 4.284 1.00 97.25 94 ILE A CA 1
ATOM 725 C C . ILE A 1 94 ? -8.272 4.406 5.504 1.00 97.25 94 ILE A C 1
ATOM 727 O O . ILE A 1 94 ? -8.832 4.385 6.602 1.00 97.25 94 ILE A O 1
ATOM 731 N N . VAL A 1 95 ? -6.995 4.035 5.349 1.00 97.62 95 VAL A N 1
ATOM 732 C CA . VAL A 1 95 ? -6.148 3.622 6.482 1.00 97.62 95 VAL A CA 1
ATOM 733 C C . VAL A 1 95 ? -6.028 4.748 7.510 1.00 97.62 95 VAL A C 1
ATOM 735 O O . VAL A 1 95 ? -6.209 4.504 8.705 1.00 97.62 95 VAL A O 1
ATOM 738 N N . LEU A 1 96 ? -5.759 5.978 7.065 1.00 97.38 96 LEU A N 1
ATOM 739 C CA . LEU A 1 96 ? -5.594 7.134 7.943 1.00 97.38 96 LEU A CA 1
ATOM 740 C C . LEU A 1 96 ? -6.869 7.422 8.742 1.00 97.38 96 LEU A C 1
ATOM 742 O O . LEU A 1 96 ? -6.824 7.488 9.969 1.00 97.38 96 LEU A O 1
ATOM 746 N N . VAL A 1 97 ? -8.014 7.526 8.063 1.00 96.94 97 VAL A N 1
ATOM 747 C CA . VAL A 1 97 ? -9.316 7.777 8.701 1.00 96.94 97 VAL A CA 1
ATOM 748 C C . VAL A 1 97 ? -9.669 6.650 9.671 1.00 96.94 97 VAL A C 1
ATOM 750 O O . VAL A 1 97 ? -10.047 6.912 10.814 1.00 96.94 97 VAL A O 1
ATOM 753 N N . SER A 1 98 ? -9.475 5.395 9.257 1.00 95.94 98 SER A N 1
ATOM 754 C CA . SER A 1 98 ? -9.716 4.222 10.106 1.00 95.94 98 SER A CA 1
ATOM 755 C C . SER A 1 98 ? -8.843 4.244 11.363 1.00 95.94 98 SER A C 1
ATOM 757 O O . SER A 1 98 ? -9.321 3.901 12.444 1.00 95.94 98 SER A O 1
ATOM 759 N N . SER A 1 99 ? -7.588 4.681 11.236 1.00 95.75 99 SER A N 1
ATOM 760 C CA . SER A 1 99 ? -6.646 4.799 12.351 1.00 95.75 99 SER A CA 1
ATOM 761 C C . SER A 1 99 ? -7.041 5.926 13.307 1.00 95.75 99 SER A C 1
ATOM 763 O O . SER A 1 99 ? -7.087 5.704 14.513 1.00 95.75 99 SER A O 1
ATOM 765 N N . ILE A 1 100 ? -7.406 7.104 12.791 1.00 95.50 100 ILE A N 1
ATOM 766 C CA . ILE A 1 100 ? -7.859 8.246 13.604 1.00 95.50 100 ILE A CA 1
ATOM 767 C C . ILE A 1 100 ? -9.100 7.872 14.421 1.00 95.50 100 ILE A C 1
ATOM 769 O O . ILE A 1 100 ? -9.129 8.076 15.633 1.00 95.50 100 ILE A O 1
ATOM 773 N N . ILE A 1 101 ? -10.102 7.258 13.785 1.00 94.50 101 ILE A N 1
ATOM 774 C CA . ILE A 1 101 ? -11.348 6.850 14.452 1.00 94.50 101 ILE A CA 1
ATOM 775 C C . ILE A 1 101 ? -11.077 5.834 15.565 1.00 94.50 101 ILE A C 1
ATOM 777 O O . ILE A 1 101 ? -11.724 5.860 16.614 1.00 94.50 101 ILE A O 1
ATOM 781 N N . ARG A 1 102 ? -10.116 4.928 15.357 1.00 91.44 102 ARG A N 1
ATOM 782 C CA . ARG A 1 102 ? -9.805 3.869 16.320 1.00 91.44 102 ARG A CA 1
ATOM 783 C C . ARG A 1 102 ? -8.782 4.274 17.382 1.00 91.44 102 ARG A C 1
ATOM 785 O O . ARG A 1 102 ? -8.616 3.535 18.355 1.00 91.44 102 ARG A O 1
ATOM 792 N N . PHE A 1 103 ? -8.167 5.449 17.261 1.00 92.25 103 PHE A N 1
ATOM 793 C CA . PHE A 1 103 ? -7.129 5.941 18.168 1.00 92.25 103 PHE A CA 1
ATOM 794 C C . PHE A 1 103 ? -7.505 5.883 19.661 1.00 92.25 103 PHE A C 1
ATOM 796 O O . PHE A 1 103 ? -6.694 5.374 20.435 1.00 92.25 103 PHE A O 1
ATOM 803 N N . PRO A 1 104 ? -8.720 6.282 20.101 1.00 90.81 104 PRO A N 1
ATOM 804 C CA . PRO A 1 104 ? -9.057 6.289 21.529 1.00 90.81 104 PRO A CA 1
ATOM 805 C C . PRO A 1 104 ? -9.118 4.895 22.168 1.00 90.81 104 PRO A C 1
ATOM 807 O O . PRO A 1 104 ? -8.878 4.755 23.362 1.00 90.81 104 PRO A O 1
ATOM 810 N N . LYS A 1 105 ? -9.466 3.863 21.388 1.00 88.56 105 LYS A N 1
ATOM 811 C CA . LYS A 1 105 ? -9.665 2.489 21.888 1.00 88.56 105 LYS A CA 1
ATOM 812 C C . LYS A 1 105 ? -8.508 1.549 21.550 1.00 88.56 105 LYS A C 1
ATOM 814 O O . LYS A 1 105 ? -8.289 0.583 22.268 1.00 88.56 105 LYS A O 1
ATOM 819 N N . HIS A 1 106 ? -7.782 1.813 20.465 1.00 91.12 106 HIS A N 1
ATOM 820 C CA . HIS A 1 106 ? -6.677 0.984 19.979 1.00 91.12 106 HIS A CA 1
ATOM 821 C C . HIS A 1 106 ? -5.488 1.866 19.567 1.00 91.12 106 HIS A C 1
ATOM 823 O O . HIS A 1 106 ? -5.060 1.862 18.412 1.00 91.12 106 HIS A O 1
ATOM 829 N N . ASN A 1 107 ? -4.952 2.634 20.519 1.00 91.56 107 ASN A N 1
ATOM 830 C CA . ASN A 1 107 ? -3.893 3.624 20.289 1.00 91.56 107 ASN A CA 1
ATOM 831 C C . ASN A 1 107 ? -2.662 3.056 19.557 1.00 91.56 107 ASN A C 1
ATOM 833 O O . ASN A 1 107 ? -2.191 3.654 18.595 1.00 91.56 107 ASN A O 1
ATOM 837 N N . GLN A 1 108 ? -2.173 1.877 19.946 1.00 92.56 108 GLN A N 1
ATOM 838 C CA . GLN A 1 108 ? -1.002 1.262 19.322 1.00 92.56 108 GLN A CA 1
ATOM 839 C C . GLN A 1 108 ? -1.260 0.872 17.865 1.00 92.56 108 GLN A C 1
ATOM 841 O O . GLN A 1 108 ? -0.391 1.062 17.019 1.00 92.56 108 GLN A O 1
ATOM 846 N N . ALA A 1 109 ? -2.442 0.328 17.567 1.00 92.62 109 ALA A N 1
ATOM 847 C CA . ALA A 1 109 ? -2.816 -0.020 16.203 1.00 92.62 109 ALA A CA 1
ATOM 848 C C . ALA A 1 109 ? -2.962 1.231 15.329 1.00 92.62 109 ALA A C 1
ATOM 850 O O . ALA A 1 109 ? -2.457 1.276 14.210 1.00 92.62 109 ALA A O 1
ATOM 851 N N . ALA A 1 110 ? -3.610 2.263 15.873 1.00 93.31 110 ALA A N 1
ATOM 852 C CA . ALA A 1 110 ? -3.808 3.535 15.200 1.00 93.31 110 ALA A CA 1
ATOM 853 C C . ALA A 1 110 ? -2.482 4.250 14.908 1.00 93.31 110 ALA A C 1
ATOM 855 O O . ALA A 1 110 ? -2.285 4.731 13.797 1.00 93.31 110 ALA A O 1
ATOM 856 N N . MET A 1 111 ? -1.543 4.273 15.861 1.00 96.12 111 MET A N 1
ATOM 857 C CA . MET A 1 111 ? -0.206 4.832 15.637 1.00 96.12 111 MET A CA 1
ATOM 858 C C . MET A 1 111 ? 0.538 4.089 14.527 1.00 96.12 111 MET A C 1
ATOM 860 O O . MET A 1 111 ? 1.106 4.730 13.649 1.00 96.12 111 MET A O 1
ATOM 864 N N . MET A 1 112 ? 0.499 2.753 14.529 1.00 97.19 112 MET A N 1
ATOM 865 C CA . MET A 1 112 ? 1.119 1.944 13.476 1.00 97.19 112 MET A CA 1
ATOM 866 C C . MET A 1 112 ? 0.499 2.224 12.099 1.00 97.19 112 MET A C 1
ATOM 868 O O . MET A 1 112 ? 1.226 2.384 11.121 1.00 97.19 112 MET A O 1
ATOM 872 N N . GLY A 1 113 ? -0.827 2.368 12.023 1.00 96.94 113 GLY A N 1
ATOM 873 C CA . GLY A 1 113 ? -1.519 2.762 10.795 1.00 96.94 113 GLY A CA 1
ATOM 874 C C . GLY A 1 113 ? -1.126 4.160 10.304 1.00 96.94 113 GLY A C 1
ATOM 875 O O . GLY A 1 113 ? -0.787 4.320 9.134 1.00 96.94 113 GLY A O 1
ATOM 876 N N . ILE A 1 114 ? -1.098 5.158 11.195 1.00 97.00 114 ILE A N 1
ATOM 877 C CA . ILE A 1 114 ? -0.710 6.541 10.866 1.00 97.00 114 ILE A CA 1
ATOM 878 C C . ILE A 1 114 ? 0.739 6.598 10.376 1.00 97.00 114 ILE A C 1
ATOM 880 O O . ILE A 1 114 ? 0.998 7.155 9.311 1.00 97.00 114 ILE A O 1
ATOM 884 N N . VAL A 1 115 ? 1.676 5.998 11.116 1.00 97.19 115 VAL A N 1
ATOM 885 C CA . VAL A 1 115 ? 3.093 5.954 10.728 1.00 97.19 115 VAL A CA 1
ATOM 886 C C . VAL A 1 115 ? 3.251 5.250 9.383 1.00 97.19 115 VAL A C 1
ATOM 888 O O . VAL A 1 115 ? 3.916 5.778 8.496 1.00 97.19 115 VAL A O 1
ATOM 891 N N . GLY A 1 116 ? 2.587 4.106 9.194 1.00 97.00 116 GLY A N 1
ATOM 892 C CA . GLY A 1 116 ? 2.613 3.365 7.937 1.00 97.00 116 GLY A CA 1
ATOM 893 C C . GLY A 1 116 ? 2.143 4.200 6.744 1.00 97.00 116 GLY A C 1
ATOM 894 O O . GLY A 1 116 ? 2.835 4.254 5.731 1.00 97.00 116 GLY A O 1
ATOM 895 N N . VAL A 1 117 ? 1.016 4.907 6.875 1.00 96.69 117 VAL A N 1
ATOM 896 C CA . VAL A 1 117 ? 0.489 5.793 5.822 1.00 96.69 117 VAL A CA 1
ATOM 897 C C . VAL A 1 117 ? 1.433 6.951 5.530 1.00 96.69 117 VAL A C 1
ATOM 899 O O . VAL A 1 117 ? 1.707 7.228 4.365 1.00 96.69 117 VAL A O 1
ATOM 902 N N . VAL A 1 118 ? 1.943 7.624 6.563 1.00 95.62 118 VAL A N 1
ATOM 903 C CA . VAL A 1 118 ? 2.861 8.757 6.387 1.00 95.62 118 VAL A CA 1
ATOM 904 C C . VAL A 1 118 ? 4.116 8.307 5.645 1.00 95.62 118 VAL A C 1
ATOM 906 O O . VAL A 1 118 ? 4.490 8.933 4.657 1.00 95.62 118 VAL A O 1
ATOM 909 N N . LEU A 1 119 ? 4.726 7.191 6.052 1.00 95.19 119 LEU A N 1
ATOM 910 C CA . LEU A 1 119 ? 5.901 6.642 5.375 1.00 95.19 119 LEU A CA 1
ATOM 911 C C . LEU A 1 119 ? 5.594 6.236 3.929 1.00 95.19 119 LEU A C 1
ATOM 913 O O . LEU A 1 119 ? 6.393 6.519 3.040 1.00 95.19 119 LEU A O 1
ATOM 917 N N . PHE A 1 120 ? 4.431 5.629 3.677 1.00 93.81 120 PHE A N 1
ATOM 918 C CA . PHE A 1 120 ? 4.007 5.247 2.330 1.00 93.81 120 PHE A CA 1
ATOM 919 C C . PHE A 1 120 ? 3.856 6.471 1.412 1.00 93.81 120 PHE A C 1
ATOM 921 O O . PHE A 1 120 ? 4.353 6.475 0.285 1.00 93.81 120 PHE A O 1
ATOM 928 N N . ILE A 1 121 ? 3.204 7.530 1.902 1.00 91.06 121 ILE A N 1
ATOM 929 C CA . ILE A 1 121 ? 3.000 8.780 1.160 1.00 91.06 121 ILE A CA 1
ATOM 930 C C . ILE A 1 121 ? 4.335 9.491 0.914 1.00 91.06 121 ILE A C 1
ATOM 932 O O . ILE A 1 121 ? 4.593 9.922 -0.208 1.00 91.06 121 ILE A O 1
ATOM 936 N N . LEU A 1 122 ? 5.200 9.588 1.929 1.00 89.81 122 LEU A N 1
ATOM 937 C CA . LEU A 1 122 ? 6.521 10.210 1.794 1.00 89.81 122 LEU A CA 1
ATOM 938 C C . LEU A 1 122 ? 7.402 9.459 0.790 1.00 89.81 122 LEU A C 1
ATOM 940 O O . LEU A 1 122 ? 8.039 10.094 -0.051 1.00 89.81 122 LEU A O 1
ATOM 944 N N . ALA A 1 123 ? 7.392 8.123 0.825 1.00 88.25 123 ALA A N 1
ATOM 945 C CA . ALA A 1 123 ? 8.094 7.310 -0.162 1.00 88.25 123 ALA A CA 1
ATOM 946 C C . ALA A 1 123 ? 7.585 7.613 -1.583 1.00 88.25 123 ALA A C 1
ATOM 948 O O . ALA A 1 123 ? 8.380 7.895 -2.479 1.00 88.25 123 ALA A O 1
ATOM 949 N N . GLY A 1 124 ? 6.262 7.618 -1.779 1.00 80.44 124 GLY A N 1
ATOM 950 C CA . GLY A 1 124 ? 5.642 7.813 -3.091 1.00 80.44 124 GLY A CA 1
ATOM 951 C C . GLY A 1 124 ? 5.752 9.227 -3.673 1.00 80.44 124 GLY A C 1
ATOM 952 O O . GLY A 1 124 ? 5.908 9.357 -4.885 1.00 80.44 124 GLY A O 1
ATOM 953 N N . LEU A 1 125 ? 5.663 10.277 -2.847 1.00 77.44 125 LEU A N 1
ATOM 954 C CA . LEU A 1 125 ? 5.593 11.671 -3.313 1.00 77.44 125 LEU A CA 1
ATOM 955 C C . LEU A 1 125 ? 6.916 12.436 -3.225 1.00 77.44 125 LEU A C 1
ATOM 957 O O . LEU A 1 125 ? 7.161 13.296 -4.066 1.00 77.44 125 LEU A O 1
ATOM 961 N N . VAL A 1 126 ? 7.735 12.181 -2.201 1.00 67.75 126 VAL A N 1
ATOM 962 C CA . VAL A 1 126 ? 8.883 13.050 -1.876 1.00 67.75 126 VAL A CA 1
ATOM 963 C C . VAL A 1 126 ? 10.194 12.473 -2.388 1.00 67.75 126 VAL A C 1
ATOM 965 O O . VAL A 1 126 ?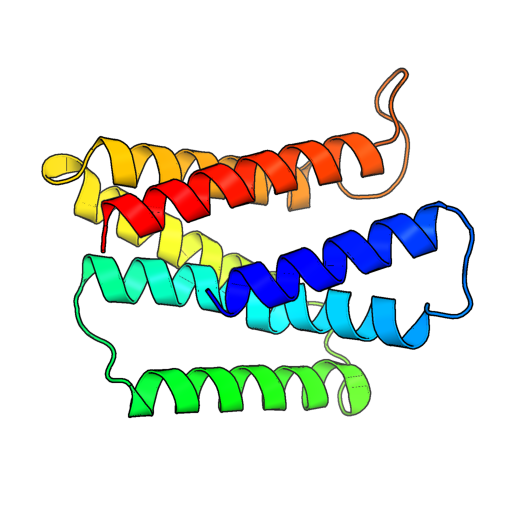 11.010 13.205 -2.937 1.00 67.75 126 VAL A O 1
ATOM 968 N N . ILE A 1 127 ? 10.405 11.167 -2.225 1.00 73.12 127 ILE A N 1
ATOM 969 C CA . ILE A 1 127 ? 11.672 10.533 -2.615 1.00 73.12 127 ILE A CA 1
ATOM 970 C C . ILE A 1 127 ? 11.639 10.076 -4.072 1.00 73.12 127 ILE A C 1
ATOM 972 O O . ILE A 1 127 ? 12.616 10.251 -4.803 1.00 73.12 127 ILE A O 1
ATOM 976 N N . GLY A 1 128 ? 10.503 9.530 -4.516 1.00 67.00 128 GLY A N 1
ATOM 977 C CA . GLY A 1 128 ? 10.367 8.987 -5.864 1.00 67.00 128 GLY A CA 1
ATOM 978 C C . GLY A 1 128 ? 11.361 7.850 -6.140 1.00 67.00 128 GLY A C 1
ATOM 979 O O . GLY A 1 128 ? 11.977 7.294 -5.239 1.00 67.00 128 GLY A O 1
ATOM 980 N N . THR A 1 129 ? 11.513 7.466 -7.406 1.00 67.88 129 THR A N 1
ATOM 981 C CA . THR A 1 129 ? 12.336 6.303 -7.806 1.00 67.88 129 THR A CA 1
ATOM 982 C C . THR A 1 129 ? 13.527 6.665 -8.690 1.00 67.88 129 THR A C 1
ATOM 984 O O . THR A 1 129 ? 14.218 5.780 -9.189 1.00 67.88 129 THR A O 1
ATOM 987 N N . LYS A 1 130 ? 13.779 7.959 -8.916 1.00 74.50 130 LYS A N 1
ATOM 988 C CA . LYS A 1 130 ? 14.820 8.443 -9.833 1.00 74.50 130 LYS A CA 1
ATOM 989 C C . LYS A 1 130 ? 15.775 9.394 -9.123 1.00 74.50 130 LYS A C 1
ATOM 991 O O . LYS A 1 130 ? 15.336 10.212 -8.321 1.00 74.50 130 LYS A O 1
ATOM 996 N N . GLY A 1 131 ? 17.055 9.319 -9.482 1.00 82.00 131 GLY A N 1
ATOM 997 C CA . GLY A 1 131 ? 18.109 10.192 -8.964 1.00 82.00 131 GLY A CA 1
ATOM 998 C C . GLY A 1 131 ? 18.786 9.670 -7.696 1.00 82.00 131 GLY A C 1
ATOM 999 O O . GLY A 1 131 ? 18.591 8.523 -7.285 1.00 82.00 131 GLY A O 1
ATOM 1000 N N . THR A 1 132 ? 19.599 10.532 -7.095 1.00 81.56 132 THR A N 1
ATOM 1001 C CA . THR A 1 132 ? 20.358 10.274 -5.867 1.00 81.56 132 THR A CA 1
ATOM 1002 C C . THR A 1 132 ? 20.036 11.335 -4.819 1.00 81.56 132 THR A C 1
ATOM 1004 O O . THR A 1 132 ? 19.821 12.502 -5.149 1.00 81.56 132 THR A O 1
ATOM 1007 N N . SER A 1 133 ? 20.036 10.936 -3.549 1.00 79.69 133 SER A N 1
ATOM 1008 C CA . SER A 1 133 ? 19.968 11.840 -2.398 1.00 79.69 133 SER A CA 1
ATOM 1009 C C . SER A 1 133 ? 21.251 11.668 -1.598 1.00 79.69 133 SER A C 1
ATOM 1011 O O . SER A 1 133 ? 21.370 10.775 -0.757 1.00 79.69 133 SER A O 1
ATOM 1013 N N . GLY A 1 134 ? 22.252 12.495 -1.907 1.00 82.50 134 GLY A N 1
ATOM 1014 C CA . GLY A 1 134 ? 23.596 12.330 -1.358 1.00 82.50 134 GLY A CA 1
ATOM 1015 C C . GLY A 1 134 ? 24.236 11.014 -1.833 1.00 82.50 134 GLY A C 1
ATOM 1016 O O . GLY A 1 134 ? 24.277 10.786 -3.043 1.00 82.50 134 GLY A O 1
ATOM 1017 N N . PRO A 1 135 ? 24.743 10.154 -0.924 1.00 83.50 135 PRO A N 1
ATOM 1018 C CA . PRO A 1 135 ? 25.445 8.924 -1.298 1.00 83.50 135 PRO A CA 1
ATOM 1019 C C . PRO A 1 135 ? 24.513 7.755 -1.661 1.00 83.50 135 PRO A C 1
ATOM 1021 O O . PRO A 1 135 ? 24.998 6.723 -2.116 1.00 83.50 135 PRO A O 1
ATOM 1024 N N . PHE A 1 136 ? 23.200 7.887 -1.450 1.00 83.31 136 PHE A N 1
ATOM 1025 C CA . PHE A 1 136 ? 22.229 6.813 -1.666 1.00 83.31 136 PHE A CA 1
ATOM 1026 C C . PHE A 1 136 ? 21.384 7.054 -2.919 1.00 83.31 136 PHE A C 1
ATOM 1028 O O . PHE A 1 136 ? 21.045 8.194 -3.257 1.00 83.31 136 PHE A O 1
ATOM 1035 N N . LEU A 1 137 ? 20.993 5.968 -3.590 1.00 84.06 137 LEU A N 1
ATOM 1036 C CA . LEU A 1 137 ? 20.017 6.027 -4.673 1.00 84.06 137 LEU A CA 1
ATOM 1037 C C . LEU A 1 137 ? 18.622 6.264 -4.082 1.00 84.06 137 LEU A C 1
ATOM 1039 O O . LEU A 1 137 ? 18.235 5.628 -3.101 1.00 84.06 137 LEU A O 1
ATOM 1043 N N . ASN A 1 138 ? 17.827 7.133 -4.712 1.00 85.38 138 ASN A N 1
ATOM 1044 C CA . ASN A 1 138 ? 16.456 7.408 -4.256 1.00 85.38 138 ASN A CA 1
ATOM 1045 C C . ASN A 1 138 ? 15.599 6.140 -4.246 1.00 85.38 138 ASN A C 1
ATOM 1047 O O . ASN A 1 138 ? 14.752 5.965 -3.375 1.00 85.38 138 ASN A O 1
ATOM 1051 N N . VAL A 1 139 ? 15.878 5.223 -5.175 1.00 82.44 139 VAL A N 1
ATOM 1052 C CA . VAL A 1 139 ? 15.213 3.925 -5.248 1.00 82.44 139 VAL A CA 1
ATOM 1053 C C . VAL A 1 139 ? 15.459 3.073 -3.995 1.00 82.44 139 VAL A C 1
ATOM 1055 O O . VAL A 1 139 ? 14.540 2.404 -3.533 1.00 82.44 139 VAL A O 1
ATOM 1058 N N . ASP A 1 140 ? 16.643 3.131 -3.384 1.00 85.88 140 ASP A N 1
ATOM 1059 C CA . ASP A 1 140 ? 16.953 2.343 -2.185 1.00 85.88 140 ASP A CA 1
ATOM 1060 C C . ASP A 1 140 ? 16.228 2.911 -0.967 1.00 85.88 14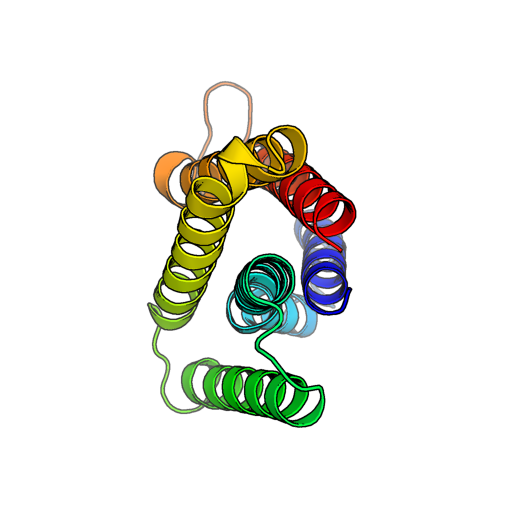0 ASP A C 1
ATOM 1062 O O . ASP A 1 140 ? 15.583 2.178 -0.214 1.00 85.88 140 ASP A O 1
ATOM 1066 N N . ILE A 1 141 ? 16.256 4.239 -0.819 1.00 87.56 141 ILE A N 1
ATOM 1067 C CA . ILE A 1 141 ? 15.523 4.945 0.237 1.00 87.56 141 ILE A CA 1
ATOM 1068 C C . ILE A 1 141 ? 14.021 4.657 0.105 1.00 87.56 141 ILE A C 1
ATOM 1070 O O . ILE A 1 141 ? 13.357 4.344 1.095 1.00 87.56 141 ILE A O 1
ATOM 1074 N N . PHE A 1 142 ? 13.490 4.699 -1.119 1.00 87.88 142 PHE A N 1
ATOM 1075 C CA . PHE A 1 142 ? 12.105 4.355 -1.421 1.00 87.88 142 PHE A CA 1
ATOM 1076 C C . PHE A 1 142 ? 11.741 2.940 -0.950 1.00 87.88 142 PHE A C 1
ATOM 1078 O O . PHE A 1 142 ? 10.741 2.771 -0.248 1.00 87.88 142 PHE A O 1
ATOM 1085 N N . HIS A 1 143 ? 12.557 1.931 -1.273 1.00 88.75 143 HIS A N 1
ATOM 1086 C CA . HIS A 1 143 ? 12.307 0.551 -0.851 1.00 88.75 143 HIS A CA 1
ATOM 1087 C C . HIS A 1 143 ? 12.368 0.383 0.670 1.00 88.75 143 HIS A C 1
ATOM 1089 O O . HIS A 1 143 ? 11.507 -0.289 1.237 1.00 88.75 143 HIS A O 1
ATOM 1095 N N . VAL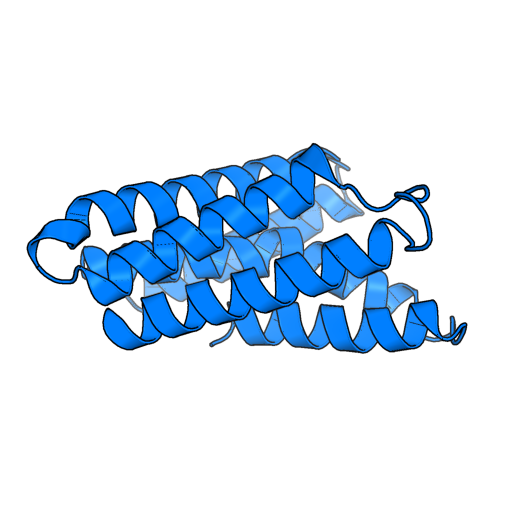 A 1 144 ? 13.336 1.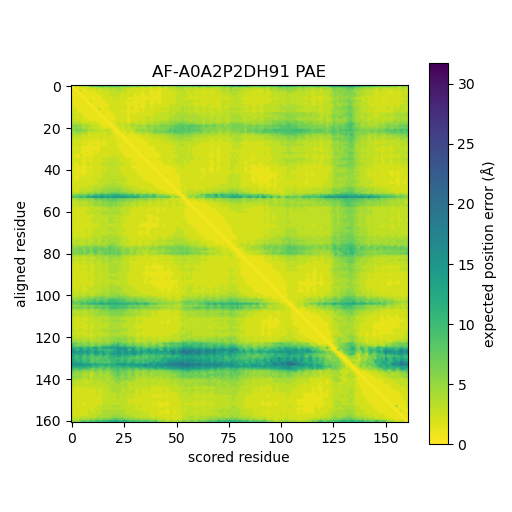014 1.342 1.00 90.94 144 VAL A N 1
ATOM 1096 C CA . VAL A 1 144 ? 13.453 0.959 2.807 1.00 90.94 144 VAL A CA 1
ATOM 1097 C C . VAL A 1 144 ? 12.225 1.578 3.471 1.00 90.94 144 VAL A C 1
ATOM 1099 O O . VAL A 1 144 ? 11.625 0.959 4.351 1.00 90.94 144 VAL A O 1
ATOM 1102 N N . LEU A 1 145 ? 11.795 2.762 3.026 1.00 92.69 145 LEU A N 1
ATOM 1103 C CA . LEU A 1 145 ? 10.598 3.396 3.575 1.00 92.69 145 LEU A CA 1
ATOM 1104 C C . LEU A 1 145 ? 9.341 2.571 3.319 1.00 92.69 145 LEU A C 1
ATOM 1106 O O . LEU A 1 145 ? 8.533 2.416 4.232 1.00 92.69 145 LEU A O 1
ATOM 1110 N N . LEU A 1 146 ? 9.180 2.006 2.120 1.00 92.19 146 LEU A N 1
ATOM 1111 C CA . LEU A 1 146 ? 8.056 1.120 1.829 1.00 92.19 146 LEU A CA 1
ATOM 1112 C C . LEU A 1 146 ? 8.088 -0.160 2.665 1.00 92.19 146 LEU A C 1
ATOM 1114 O O . LEU A 1 146 ? 7.026 -0.638 3.064 1.00 92.19 146 LEU A O 1
ATOM 1118 N N . ALA A 1 147 ? 9.262 -0.722 2.948 1.00 94.00 147 ALA A N 1
ATOM 1119 C CA . ALA A 1 147 ? 9.387 -1.896 3.805 1.00 94.00 147 ALA A CA 1
ATOM 1120 C C . ALA A 1 147 ? 8.927 -1.582 5.236 1.00 94.00 147 ALA A C 1
ATOM 1122 O O . ALA A 1 147 ? 8.089 -2.301 5.786 1.00 94.00 147 ALA A O 1
ATOM 1123 N N . ILE A 1 148 ? 9.395 -0.466 5.807 1.00 96.06 148 ILE A N 1
ATOM 1124 C CA . ILE A 1 148 ? 8.974 -0.008 7.139 1.00 96.06 148 ILE A CA 1
ATOM 1125 C C . ILE A 1 148 ? 7.476 0.331 7.137 1.00 96.06 148 ILE A C 1
ATOM 1127 O O . ILE A 1 148 ? 6.755 -0.078 8.045 1.00 96.06 148 ILE A O 1
ATOM 1131 N N . ALA A 1 149 ? 6.979 1.005 6.097 1.00 96.38 149 ALA A N 1
ATOM 1132 C CA . ALA A 1 149 ? 5.561 1.311 5.946 1.00 96.38 149 ALA A CA 1
ATOM 1133 C C . ALA A 1 149 ? 4.707 0.036 5.949 1.00 96.38 149 ALA A C 1
ATOM 1135 O O . ALA A 1 149 ? 3.747 -0.056 6.709 1.00 96.38 149 ALA A O 1
ATOM 1136 N N . ASN A 1 150 ? 5.076 -0.976 5.156 1.00 95.38 150 ASN A N 1
ATOM 1137 C CA . ASN A 1 150 ? 4.367 -2.257 5.116 1.00 95.38 150 ASN A CA 1
ATOM 1138 C C . ASN A 1 150 ? 4.411 -2.990 6.459 1.00 95.38 150 ASN A C 1
ATOM 1140 O O . ASN A 1 150 ? 3.392 -3.545 6.869 1.00 95.38 150 ASN A O 1
ATOM 1144 N N . TYR A 1 151 ? 5.545 -2.958 7.163 1.00 96.69 151 TYR A N 1
ATOM 1145 C CA . TYR A 1 151 ? 5.650 -3.511 8.512 1.00 96.69 151 TYR A CA 1
ATOM 1146 C C . TYR A 1 151 ? 4.673 -2.824 9.475 1.00 96.69 151 TYR A C 1
ATOM 1148 O O . TYR A 1 151 ? 3.869 -3.494 10.124 1.00 96.69 151 TYR A O 1
ATOM 1156 N N . CYS A 1 152 ? 4.673 -1.489 9.514 1.00 97.31 152 CYS A N 1
ATOM 1157 C CA . CYS A 1 152 ? 3.763 -0.714 10.353 1.00 97.31 152 CYS A CA 1
ATOM 1158 C C . CYS A 1 152 ? 2.291 -0.976 9.998 1.00 97.31 152 CYS A C 1
ATOM 1160 O O . CYS A 1 152 ? 1.479 -1.228 10.885 1.00 97.31 152 CYS A O 1
ATOM 1162 N N . LEU A 1 153 ? 1.936 -0.989 8.712 1.00 97.00 153 LEU A N 1
ATOM 1163 C CA . LEU A 1 153 ? 0.575 -1.301 8.267 1.00 97.00 153 LEU A CA 1
ATOM 1164 C C . LEU A 1 153 ? 0.160 -2.726 8.662 1.00 97.00 153 LEU A C 1
ATOM 1166 O O . LEU A 1 153 ? -0.969 -2.936 9.106 1.00 97.00 153 LEU A O 1
ATOM 1170 N N . GLY A 1 154 ? 1.067 -3.697 8.539 1.00 95.94 154 GLY A N 1
ATOM 1171 C CA . GLY A 1 154 ? 0.832 -5.086 8.930 1.00 95.94 154 GLY A CA 1
ATOM 1172 C C . GLY A 1 154 ? 0.597 -5.235 10.429 1.00 95.94 154 GLY A C 1
ATOM 1173 O O . GLY A 1 154 ? -0.399 -5.832 10.839 1.00 95.94 154 GLY A O 1
ATOM 1174 N N . GLU A 1 155 ? 1.456 -4.627 11.247 1.00 96.62 155 GLU A N 1
ATOM 1175 C CA . GLU A 1 155 ? 1.302 -4.599 12.703 1.00 96.62 155 GLU A CA 1
ATOM 1176 C C . GLU A 1 155 ? 0.035 -3.856 13.141 1.00 96.62 155 GLU A C 1
ATOM 1178 O O . GLU A 1 155 ? -0.644 -4.286 14.074 1.00 96.62 155 GLU A O 1
ATOM 1183 N N . GLY A 1 156 ? -0.326 -2.774 12.447 1.00 95.56 156 GLY A N 1
ATOM 1184 C CA . GLY A 1 156 ? -1.583 -2.059 12.656 1.00 95.56 156 GLY A CA 1
ATOM 1185 C C . GLY A 1 156 ? -2.792 -2.968 12.440 1.00 95.56 156 GLY A C 1
ATOM 1186 O O . GLY A 1 156 ? -3.636 -3.077 13.327 1.00 95.56 156 GLY A O 1
ATOM 1187 N N . ILE A 1 157 ? -2.839 -3.689 11.315 1.00 94.88 157 ILE A N 1
ATOM 1188 C CA . ILE A 1 157 ? -3.911 -4.651 11.010 1.00 94.88 157 ILE A CA 1
ATOM 1189 C C . ILE A 1 157 ? -3.958 -5.772 12.051 1.00 94.88 157 ILE A C 1
ATOM 1191 O O . ILE A 1 157 ? -5.030 -6.059 12.577 1.00 94.88 157 ILE A O 1
ATOM 1195 N N . ARG A 1 158 ? -2.810 -6.373 12.390 1.00 94.62 158 ARG A N 1
ATOM 1196 C CA . ARG A 1 158 ? -2.715 -7.466 13.374 1.00 94.62 158 ARG A CA 1
ATOM 1197 C C . ARG A 1 158 ? -3.250 -7.064 14.750 1.00 94.62 158 ARG A C 1
ATOM 1199 O O . ARG A 1 158 ? -3.806 -7.891 15.460 1.00 94.62 158 ARG A O 1
ATOM 1206 N N . LYS A 1 159 ? -3.068 -5.802 15.147 1.00 93.00 159 LYS A N 1
ATOM 1207 C CA . LYS A 1 159 ? -3.576 -5.269 16.420 1.00 93.00 159 LYS A CA 1
ATOM 1208 C C . LYS A 1 159 ? -5.054 -4.844 16.364 1.00 93.00 159 LYS A C 1
ATOM 1210 O O . LYS A 1 159 ? -5.632 -4.592 17.420 1.00 93.00 159 LYS A O 1
ATOM 1215 N N . LEU A 1 160 ? -5.650 -4.722 15.172 1.00 89.88 160 LEU A N 1
ATOM 1216 C CA . LEU A 1 160 ? -7.077 -4.411 14.979 1.00 89.88 160 LEU A CA 1
ATOM 1217 C C . LEU A 1 160 ? -7.960 -5.658 14.829 1.00 89.88 160 LEU A C 1
ATOM 1219 O O . LEU A 1 160 ? -9.158 -5.573 15.110 1.00 89.88 160 LEU A O 1
ATOM 1223 N N . SER A 1 161 ? -7.398 -6.770 14.345 1.00 86.25 161 SER A N 1
ATOM 1224 C CA . SER A 1 161 ? -8.107 -8.037 14.109 1.00 86.25 161 SER A CA 1
ATOM 1225 C C . SER A 1 161 ? -8.493 -8.749 15.397 1.00 86.25 161 SER A C 1
ATOM 1227 O O . SER A 1 161 ? -9.690 -9.121 15.505 1.00 86.25 161 SER A O 1
#

Foldseek 3Di:
DVLVVLVVVLVVVVVCVVVVNCPCVVVNVVSVLCNLQQSLLVLLVLLLCLLPVPDDPVNSVVVNVVSVVVSCCCVPPNPDPCNSVVSNVVSLVSLQVSLVSCCVPQVLLSVLSNQLSVLLCCLPPPLHQQDDDPPGGSNVVSVVSNVSSVVSSVVSSVSSD

Solvent-accessible surface area (backbone atoms only — not comparable to full-atom values): 7966 Å² total; per-residue (Å²): 109,69,24,60,51,38,39,49,53,22,50,56,39,44,54,43,44,77,71,69,51,62,90,51,46,72,60,29,54,50,29,46,52,44,16,39,42,39,14,43,32,44,50,14,50,47,35,42,29,48,68,64,74,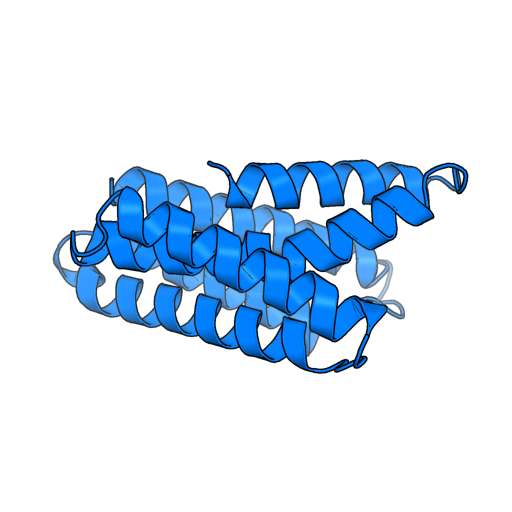71,69,49,73,69,56,51,53,49,51,51,52,51,37,49,51,51,42,52,40,32,68,72,75,54,74,43,89,61,51,38,57,51,47,31,49,53,14,41,50,39,25,39,53,34,15,62,74,36,30,90,84,38,46,71,26,15,50,24,21,42,52,11,40,53,33,40,49,45,24,66,74,72,48,34,71,67,66,65,62,82,97,41,49,18,43,56,56,23,50,54,33,42,50,54,13,51,51,27,37,50,52,13,46,67,67,49,106

Radius of gyration: 15.98 Å; Cα contacts (8 Å, |Δi|>4): 200; chains: 1; bounding box: 44×26×45 Å

Secondary structure (DSSP, 8-state):
-HHHHHHHHHHHHHHHHHTT-GGGHHHHHHHHHHIIIIIHHHHHHHHHHHHH----HHHHHHHHHHHHHHHHIIIIIS--TTHHHHHHHHHHHHHHHHHHHHTTT-HHHHHHHHHHHHHHHHIIIII-SSSEETTEEHHHHHHHHHHHHHHHHHHHHHHH-

Nearest PDB structures (foldseek):
  4tx5-assembly1_A  TM=2.909E-01  e=3.877E+00  Homo sapiens
  4dg7-assembly1_H  TM=2.675E-01  e=8.259E+00  Drosophila melanogaster

InterPro domains:
  IPR054235 Protein of unknown function DUF6962 [PF22285] (4-160)